Protein AF-A0A533WC39-F1 (afdb_monomer_lite)

Radius of gyration: 17.01 Å; chains: 1; bounding box: 55×24×44 Å

Foldseek 3Di:
DPPPPPPDQPDAAEAEDPDLQVVCCLQPVVDPHGFDWDWDDDPQWIKIWGQRDADVNHTYIYTYIGNDQAPDWDWDDDDPDIDIDRHHPVRDPVVVPD

Structure (mmCIF, N/CA/C/O backbone):
data_AF-A0A533WC39-F1
#
_entry.id   AF-A0A533WC39-F1
#
loop_
_atom_site.group_PDB
_atom_site.id
_atom_site.type_symbol
_atom_site.label_atom_id
_atom_site.label_alt_id
_a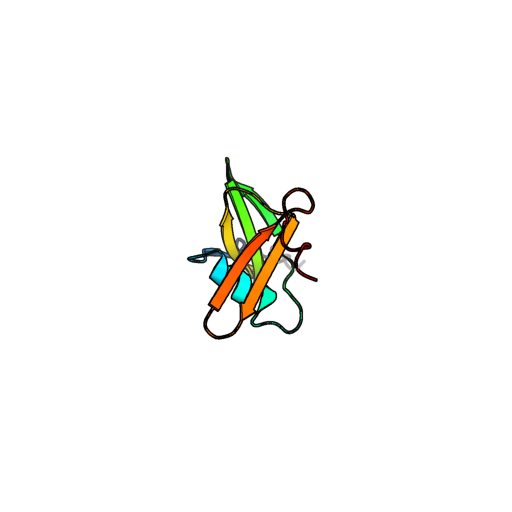tom_site.label_comp_id
_atom_site.label_asym_id
_atom_site.label_entity_id
_atom_site.label_seq_id
_atom_site.pdbx_PDB_ins_code
_atom_site.Cartn_x
_atom_site.Cartn_y
_atom_site.Cartn_z
_atom_site.occupancy
_atom_site.B_iso_or_equiv
_atom_site.auth_seq_id
_atom_site.auth_comp_id
_atom_site.auth_asym_id
_atom_site.auth_atom_id
_atom_site.pdbx_PDB_model_num
ATOM 1 N N . MET A 1 1 ? -40.196 7.089 23.923 1.00 53.56 1 MET A N 1
ATOM 2 C CA . MET A 1 1 ? -39.053 7.435 23.048 1.00 53.56 1 MET A CA 1
ATOM 3 C C . MET A 1 1 ? -38.438 6.140 22.539 1.00 53.56 1 MET A C 1
ATOM 5 O O . MET A 1 1 ? -38.132 5.302 23.383 1.00 53.56 1 MET A O 1
ATOM 9 N N . PRO A 1 2 ? -38.299 5.920 21.221 1.00 57.38 2 PRO A N 1
ATOM 10 C CA . PRO A 1 2 ? -37.581 4.749 20.729 1.00 57.38 2 PRO A CA 1
ATOM 11 C C . PRO A 1 2 ? -36.116 4.849 21.173 1.00 57.38 2 PRO A C 1
ATOM 13 O O . PRO A 1 2 ? -35.509 5.920 21.094 1.00 57.38 2 PRO A O 1
ATOM 16 N N . LYS A 1 3 ? -35.564 3.751 21.703 1.00 49.50 3 LYS A N 1
ATOM 17 C CA . LYS A 1 3 ? -34.140 3.668 22.041 1.00 49.50 3 LYS A CA 1
ATOM 18 C C . LYS A 1 3 ? -33.355 3.878 20.746 1.00 49.50 3 LYS A C 1
ATOM 20 O O . LYS A 1 3 ? -33.546 3.122 19.800 1.00 49.50 3 LYS A O 1
ATOM 25 N N . LYS A 1 4 ? -32.501 4.907 20.696 1.00 55.56 4 LYS A N 1
ATOM 26 C CA . LYS A 1 4 ? -31.504 5.041 19.628 1.00 55.56 4 LYS A CA 1
ATOM 27 C C . LYS A 1 4 ? -30.656 3.775 19.661 1.00 55.56 4 LYS A C 1
ATOM 29 O O . LYS A 1 4 ? -29.939 3.559 20.636 1.00 55.56 4 LYS A O 1
ATOM 34 N N . GLU A 1 5 ? -30.772 2.946 18.631 1.00 59.84 5 GLU A N 1
ATOM 35 C CA . GLU A 1 5 ? -29.825 1.869 18.375 1.00 59.84 5 GLU A CA 1
ATOM 36 C C . GLU A 1 5 ? -28.432 2.496 18.319 1.00 59.84 5 GLU A C 1
ATOM 38 O O . GLU A 1 5 ? -28.096 3.247 17.400 1.00 59.84 5 GLU A O 1
ATOM 43 N N . GLN A 1 6 ? -27.635 2.261 19.359 1.00 60.69 6 GLN A N 1
ATOM 44 C CA . GLN A 1 6 ? -26.213 2.543 19.301 1.00 60.69 6 GLN A CA 1
ATOM 45 C C . GLN A 1 6 ? -25.645 1.538 18.308 1.00 60.69 6 GLN A C 1
ATOM 47 O O . GLN A 1 6 ? -25.483 0.368 18.644 1.00 60.69 6 GLN A O 1
ATOM 52 N N . LYS A 1 7 ? -25.405 1.978 17.066 1.00 60.12 7 LYS A N 1
ATOM 53 C CA . LYS A 1 7 ? -24.643 1.190 16.097 1.00 60.12 7 LYS A CA 1
ATOM 54 C C . LYS A 1 7 ? -23.297 0.882 16.739 1.00 60.12 7 LYS A C 1
ATOM 56 O O . LYS A 1 7 ? -22.447 1.762 16.855 1.00 60.12 7 LYS A O 1
ATOM 61 N N . GLN A 1 8 ? -23.142 -0.350 17.207 1.00 53.69 8 GLN A N 1
ATOM 62 C CA . GLN A 1 8 ? -21.865 -0.876 17.643 1.00 53.69 8 GLN A CA 1
ATOM 63 C C . GLN A 1 8 ? -20.921 -0.714 16.454 1.00 53.69 8 GLN A C 1
ATOM 65 O O . GLN A 1 8 ? -21.198 -1.233 15.372 1.00 53.69 8 GLN A O 1
ATOM 70 N N . ILE A 1 9 ? -19.863 0.081 16.619 1.00 53.16 9 ILE A N 1
ATOM 71 C CA . ILE A 1 9 ? -18.831 0.208 15.595 1.00 53.16 9 ILE A CA 1
ATOM 72 C C . ILE A 1 9 ? -18.157 -1.163 15.548 1.00 53.16 9 ILE A C 1
ATOM 74 O O . ILE A 1 9 ? -17.305 -1.474 16.377 1.00 53.16 9 ILE A O 1
ATOM 78 N N . LEU A 1 10 ? -18.614 -2.022 14.637 1.00 57.94 10 LEU A N 1
ATOM 79 C CA . LEU A 1 10 ? -17.881 -3.213 14.235 1.00 57.94 10 LEU A CA 1
ATOM 80 C C . LEU A 1 10 ? -16.502 -2.719 13.807 1.00 57.94 10 LEU A C 1
ATOM 82 O O . LEU A 1 10 ? -16.405 -1.887 12.903 1.00 57.94 10 LEU A O 1
ATOM 86 N N . GLY A 1 11 ? -15.469 -3.140 14.540 1.00 68.75 11 GLY A N 1
ATOM 87 C CA . GLY A 1 11 ? -14.108 -2.651 14.351 1.00 68.75 11 GLY A CA 1
ATOM 88 C C . GLY A 1 11 ? -13.690 -2.734 12.886 1.00 68.75 11 GLY A C 1
ATOM 89 O O . GLY A 1 11 ? -14.051 -3.677 12.183 1.00 68.75 11 GLY A O 1
ATOM 90 N N . THR A 1 12 ? -12.956 -1.723 12.427 1.00 76.31 12 THR A N 1
ATOM 91 C CA . THR A 1 12 ? -12.417 -1.656 11.067 1.00 76.31 12 THR A CA 1
ATOM 92 C C . THR A 1 12 ? -11.700 -2.955 10.698 1.00 76.31 12 THR A C 1
ATOM 94 O O . THR A 1 12 ? -10.881 -3.453 11.474 1.00 76.31 12 THR A O 1
ATOM 97 N N . CYS A 1 13 ? -11.998 -3.503 9.519 1.00 88.69 13 CYS A N 1
ATOM 98 C CA . CYS A 1 13 ? -11.389 -4.742 9.051 1.00 88.69 13 CYS A CA 1
ATOM 99 C C . CYS A 1 13 ? -10.067 -4.440 8.340 1.00 88.69 13 CYS A C 1
ATOM 101 O O . CYS A 1 13 ? -10.002 -3.544 7.498 1.00 88.69 13 CYS A O 1
ATOM 103 N N . TYR A 1 14 ? -9.026 -5.205 8.666 1.00 91.44 14 TYR A N 1
ATOM 104 C CA . TYR A 1 14 ? -7.713 -5.095 8.041 1.00 91.44 14 TYR A CA 1
ATOM 105 C C . TYR A 1 14 ? -7.312 -6.432 7.428 1.00 91.44 14 TYR A C 1
ATOM 107 O O . TYR A 1 14 ? -7.301 -7.456 8.111 1.00 91.44 14 TYR A O 1
ATOM 115 N N . VAL A 1 15 ? -6.932 -6.405 6.156 1.00 95.06 15 VAL A N 1
ATOM 116 C CA . VAL A 1 15 ? -6.443 -7.563 5.408 1.00 95.06 15 VAL A CA 1
ATOM 117 C C . VAL A 1 15 ? -4.985 -7.317 5.046 1.00 95.06 15 VAL A C 1
ATOM 119 O O . VAL A 1 15 ? -4.663 -6.395 4.297 1.00 95.06 15 VAL A O 1
ATOM 122 N N . LYS A 1 16 ? -4.086 -8.132 5.600 1.00 96.56 16 LYS A N 1
ATOM 123 C CA . LYS A 1 16 ? -2.655 -8.030 5.312 1.00 96.56 16 LYS A CA 1
ATOM 124 C C . LYS A 1 16 ? -2.347 -8.648 3.953 1.00 96.56 16 LYS A C 1
ATOM 126 O O . LYS A 1 16 ? -2.670 -9.808 3.715 1.00 96.56 16 LYS A O 1
ATOM 131 N N . LEU A 1 17 ? -1.683 -7.884 3.098 1.00 97.25 17 LEU A N 1
ATOM 132 C CA . LEU A 1 17 ? -1.172 -8.330 1.809 1.00 97.25 17 LEU A CA 1
ATOM 133 C C . LEU A 1 17 ? 0.208 -8.980 1.969 1.00 97.25 17 LEU A C 1
ATOM 135 O O . LEU A 1 17 ? 0.977 -8.629 2.870 1.00 97.25 17 LEU A O 1
ATOM 139 N N . SER A 1 18 ? 0.531 -9.919 1.081 1.00 97.12 18 SER A N 1
ATOM 140 C CA . SER A 1 18 ? 1.815 -10.630 1.078 1.00 97.12 18 SER A CA 1
ATOM 141 C C . SER A 1 18 ? 2.992 -9.748 0.674 1.00 97.12 18 SER A C 1
ATOM 143 O O . SER A 1 18 ? 4.104 -9.958 1.157 1.00 97.12 18 SER A O 1
ATOM 145 N N . SER A 1 19 ? 2.767 -8.768 -0.202 1.00 97.00 19 SER A N 1
ATOM 146 C CA . SER A 1 19 ? 3.830 -7.936 -0.758 1.00 97.00 19 SER A CA 1
ATOM 147 C C . SER A 1 19 ? 3.374 -6.506 -1.055 1.00 97.00 19 SER A C 1
ATOM 149 O O . SER A 1 19 ? 2.184 -6.218 -1.192 1.00 97.00 19 SER A O 1
ATOM 151 N N . LEU A 1 20 ? 4.349 -5.606 -1.213 1.00 96.00 20 LEU A N 1
ATOM 152 C CA . LEU A 1 20 ? 4.104 -4.261 -1.732 1.00 96.00 20 LEU A CA 1
ATOM 153 C C . LEU A 1 20 ? 3.565 -4.299 -3.174 1.00 96.00 20 LEU A C 1
ATOM 155 O O . LEU A 1 20 ? 2.768 -3.443 -3.546 1.00 96.00 20 LEU A O 1
ATOM 159 N N . ALA A 1 21 ? 3.960 -5.301 -3.968 1.00 96.31 21 ALA A N 1
ATOM 160 C CA . ALA A 1 21 ? 3.464 -5.487 -5.328 1.00 96.31 21 ALA A CA 1
ATOM 161 C C . ALA A 1 21 ? 1.954 -5.761 -5.352 1.00 96.31 21 ALA A C 1
ATOM 163 O O . ALA A 1 21 ? 1.240 -5.161 -6.150 1.00 96.31 21 ALA A O 1
ATOM 164 N N . ASP A 1 22 ? 1.447 -6.572 -4.420 1.00 96.50 22 ASP A N 1
ATOM 165 C CA . ASP A 1 22 ? 0.004 -6.812 -4.286 1.00 96.50 22 ASP A CA 1
ATOM 166 C C . ASP A 1 22 ? -0.753 -5.520 -3.954 1.00 96.50 22 ASP A C 1
ATOM 168 O O . ASP A 1 22 ? -1.830 -5.279 -4.499 1.00 96.50 22 ASP A O 1
ATOM 172 N N . LEU A 1 23 ? -0.165 -4.657 -3.112 1.00 95.81 23 LEU A N 1
ATOM 173 C CA . LEU A 1 23 ? -0.739 -3.343 -2.820 1.00 95.81 23 LEU A CA 1
ATOM 174 C C . LEU A 1 23 ? -0.743 -2.457 -4.070 1.00 95.81 23 LEU A C 1
ATOM 176 O O . LEU A 1 23 ? -1.757 -1.831 -4.346 1.00 95.81 23 LEU A O 1
ATOM 180 N N . GLY A 1 24 ? 0.345 -2.445 -4.846 1.00 95.19 24 GLY A N 1
ATOM 181 C CA . GLY A 1 24 ? 0.441 -1.676 -6.090 1.00 95.19 24 GLY A CA 1
ATOM 182 C C . GLY A 1 24 ? -0.511 -2.148 -7.182 1.00 95.19 24 GLY A C 1
ATOM 183 O O . GLY A 1 24 ? -1.108 -1.324 -7.871 1.00 95.19 24 GLY A O 1
ATOM 184 N N . ARG A 1 25 ? -0.730 -3.458 -7.308 1.00 94.62 25 ARG A N 1
ATOM 185 C CA . ARG A 1 25 ? -1.742 -3.997 -8.224 1.00 94.62 25 ARG A CA 1
ATOM 186 C C . ARG A 1 25 ? -3.137 -3.534 -7.830 1.00 94.62 25 ARG A C 1
ATOM 188 O O . ARG A 1 25 ? -3.858 -3.016 -8.677 1.00 94.62 25 ARG A O 1
ATOM 195 N N . LEU A 1 26 ? -3.477 -3.666 -6.547 1.00 94.12 26 LEU A N 1
ATOM 196 C CA . LEU A 1 26 ? -4.762 -3.231 -6.008 1.00 94.1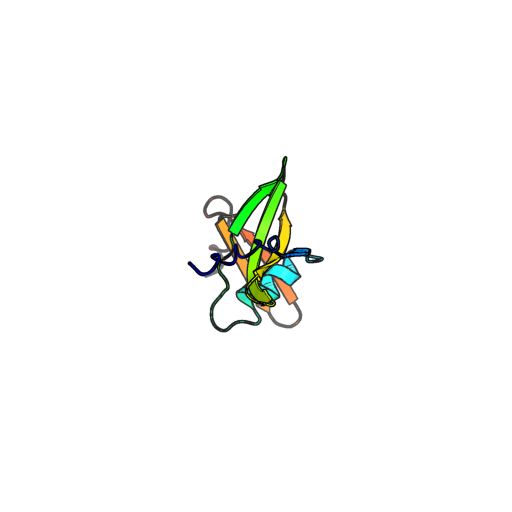2 26 LEU A CA 1
ATOM 197 C C . LEU A 1 26 ? -4.966 -1.720 -6.169 1.00 94.12 26 LEU A C 1
ATOM 199 O O . LEU A 1 26 ? -6.042 -1.293 -6.563 1.00 94.12 26 LEU A O 1
ATOM 203 N N . SER A 1 27 ? -3.952 -0.908 -5.860 1.00 93.12 27 SER A N 1
ATOM 204 C CA . SER A 1 27 ? -4.095 0.547 -5.826 1.00 93.12 27 SER A CA 1
ATOM 205 C C . SER A 1 27 ? -3.900 1.227 -7.170 1.00 93.12 27 SER A C 1
ATOM 207 O O . SER A 1 27 ? -4.429 2.314 -7.339 1.00 93.12 27 SER A O 1
ATOM 209 N N . CYS A 1 28 ? -3.107 0.666 -8.087 1.00 89.50 28 CYS A N 1
ATOM 210 C CA . CYS A 1 28 ? -2.698 1.345 -9.321 1.00 89.50 28 CYS A CA 1
ATOM 211 C C . CYS A 1 28 ? -3.041 0.566 -10.593 1.00 89.50 28 CYS A C 1
ATOM 213 O O . CYS A 1 28 ? -3.423 1.188 -11.578 1.00 89.50 28 CYS A O 1
ATOM 215 N N . ALA A 1 29 ? -2.863 -0.759 -10.607 1.00 87.25 29 ALA A N 1
ATOM 216 C CA . ALA A 1 29 ? -2.916 -1.534 -11.852 1.00 87.25 29 ALA A CA 1
ATOM 217 C C . ALA A 1 29 ? -4.330 -1.974 -12.248 1.00 87.25 29 ALA A C 1
ATOM 219 O O . ALA A 1 29 ? -4.652 -2.024 -13.433 1.00 87.25 29 ALA A O 1
ATOM 220 N N . LEU A 1 30 ? -5.156 -2.335 -11.265 1.00 82.50 30 LEU A N 1
ATOM 221 C CA . LEU A 1 30 ? -6.483 -2.909 -11.502 1.00 82.50 30 LEU A CA 1
ATOM 222 C C . LEU A 1 30 ? -7.592 -1.854 -11.587 1.00 82.50 30 LEU A C 1
ATOM 224 O O . LEU A 1 30 ? -8.686 -2.155 -12.059 1.00 82.50 30 LEU A O 1
ATOM 228 N N . GLU A 1 31 ? -7.306 -0.621 -11.172 1.00 79.50 31 GLU A N 1
ATOM 229 C CA . GLU A 1 31 ? -8.294 0.447 -11.060 1.00 79.50 31 GLU A CA 1
ATOM 230 C C . GLU A 1 31 ? -8.150 1.511 -12.144 1.00 79.50 31 GLU A C 1
ATOM 232 O O . GLU A 1 31 ? -7.057 1.845 -12.599 1.00 79.50 31 GLU A O 1
ATOM 237 N N . ARG A 1 32 ? -9.280 2.117 -12.524 1.00 80.00 32 ARG A N 1
ATOM 238 C CA . ARG A 1 32 ? -9.289 3.246 -13.474 1.00 80.00 32 ARG A CA 1
ATOM 239 C C . ARG A 1 32 ? -8.674 4.515 -12.887 1.00 80.00 32 ARG A C 1
ATOM 241 O O . ARG A 1 32 ? -8.148 5.335 -13.634 1.00 80.00 32 ARG A O 1
ATOM 248 N N . ALA A 1 33 ? -8.812 4.700 -11.577 1.00 84.31 33 ALA A N 1
ATOM 249 C CA . ALA A 1 33 ? -8.244 5.803 -10.820 1.00 84.31 33 ALA A CA 1
ATOM 250 C C . ALA A 1 33 ? -7.553 5.216 -9.585 1.00 84.31 33 ALA A C 1
ATOM 252 O O . ALA A 1 33 ? -8.178 4.401 -8.905 1.00 84.31 33 ALA A O 1
ATOM 253 N N . PRO A 1 34 ? -6.304 5.605 -9.278 1.00 86.12 34 PRO A N 1
ATOM 254 C CA . PRO A 1 34 ? -5.597 4.981 -8.178 1.00 86.12 34 PRO A CA 1
ATOM 255 C C . PRO A 1 34 ? -6.302 5.176 -6.834 1.00 86.12 34 PRO A C 1
ATOM 257 O O . PRO A 1 34 ? -6.763 6.282 -6.531 1.00 86.12 34 PRO A O 1
ATOM 260 N N . PHE A 1 35 ? -6.348 4.130 -6.007 1.00 91.25 35 PHE A N 1
ATOM 261 C CA . PHE A 1 35 ? -6.859 4.272 -4.646 1.00 91.25 35 PHE A CA 1
ATOM 262 C C . PHE A 1 35 ? -5.944 5.192 -3.828 1.00 91.25 35 PHE A C 1
ATOM 264 O O . PHE A 1 35 ? -4.718 5.050 -3.887 1.00 91.25 35 PHE A O 1
ATOM 271 N N . PRO A 1 36 ? -6.509 6.105 -3.017 1.00 91.81 36 PRO A N 1
ATOM 272 C CA . PRO A 1 36 ? -5.716 6.841 -2.051 1.00 91.81 36 PRO A CA 1
ATOM 273 C C . PRO A 1 36 ? -5.112 5.862 -1.042 1.00 91.81 36 PRO A C 1
ATOM 275 O O . PRO A 1 36 ? -5.794 4.982 -0.508 1.00 91.81 36 PRO A O 1
ATOM 278 N N . LEU A 1 37 ? -3.822 6.043 -0.774 1.00 94.69 37 LEU A N 1
ATOM 279 C CA . LEU A 1 37 ? -3.096 5.278 0.227 1.00 94.69 37 LEU A CA 1
ATOM 280 C C . LEU A 1 37 ? -2.902 6.118 1.481 1.00 94.69 37 LEU A C 1
ATOM 282 O O . LEU A 1 37 ? -2.543 7.294 1.416 1.00 94.69 37 LEU A O 1
ATOM 286 N N . PHE A 1 38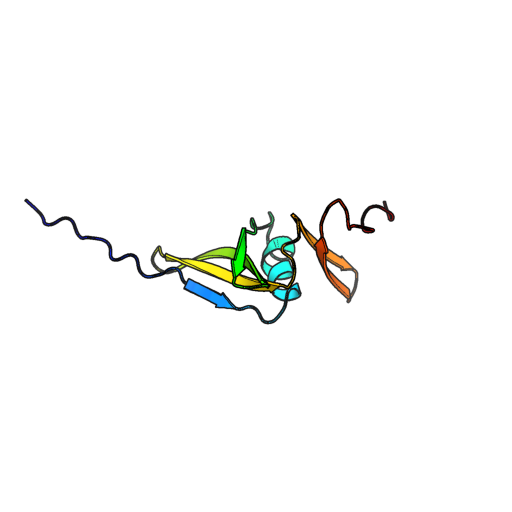 ? -3.095 5.482 2.629 1.00 93.31 38 PHE A N 1
ATOM 287 C CA . PHE A 1 38 ? -2.857 6.072 3.938 1.00 93.31 38 PHE A CA 1
ATOM 288 C C . PHE A 1 38 ? -1.692 5.359 4.610 1.00 93.31 38 PHE A C 1
ATOM 290 O O . PHE A 1 38 ? -1.622 4.130 4.604 1.00 93.31 38 PHE A O 1
ATOM 297 N N . ALA A 1 39 ? -0.790 6.135 5.206 1.00 94.12 39 ALA A N 1
ATOM 298 C CA . ALA A 1 39 ? 0.332 5.618 5.971 1.00 94.12 39 ALA A CA 1
ATOM 299 C C . ALA A 1 39 ? 0.135 5.913 7.460 1.00 94.12 39 ALA A C 1
ATOM 301 O O . ALA A 1 39 ? -0.013 7.068 7.858 1.00 94.12 39 ALA A O 1
ATOM 302 N N . PHE A 1 40 ? 0.191 4.873 8.286 1.00 91.75 40 PHE A N 1
ATOM 303 C CA . PHE A 1 40 ? 0.102 4.974 9.742 1.00 91.75 40 PHE A CA 1
ATOM 304 C C . PHE A 1 40 ? 1.392 4.455 10.363 1.00 91.75 40 PHE A C 1
ATOM 306 O O . PHE A 1 40 ? 1.921 3.436 9.924 1.00 91.75 40 PHE A O 1
ATOM 313 N N . LYS A 1 41 ? 1.916 5.137 11.381 1.00 93.88 41 LYS A N 1
ATOM 314 C CA . LYS A 1 41 ? 3.090 4.645 12.108 1.00 93.88 41 LYS A CA 1
ATOM 315 C C . LYS A 1 41 ? 2.673 3.505 13.043 1.00 93.88 41 LYS A C 1
ATOM 317 O O . LYS A 1 41 ? 1.752 3.682 13.831 1.00 93.88 41 LYS A O 1
ATOM 322 N N . GLU A 1 42 ? 3.372 2.377 12.970 1.00 89.31 42 GLU A N 1
ATOM 323 C CA . GLU A 1 42 ? 3.148 1.179 13.789 1.00 89.31 42 GLU A CA 1
ATOM 324 C C . GLU A 1 42 ? 4.505 0.708 14.338 1.00 89.31 42 GLU A C 1
ATOM 326 O O . GLU A 1 42 ? 5.292 0.048 13.649 1.00 89.31 42 GLU A O 1
ATOM 331 N N . GLY A 1 43 ? 4.820 1.128 15.566 1.00 91.50 43 GLY A N 1
ATOM 332 C CA . GLY A 1 43 ? 6.161 0.985 16.137 1.00 91.50 43 GLY A CA 1
ATOM 333 C C . GLY A 1 43 ? 7.217 1.712 15.295 1.00 91.50 43 GLY A C 1
ATOM 334 O O . GLY A 1 43 ? 7.096 2.912 15.032 1.00 91.50 43 GLY A O 1
ATOM 335 N N . ASP A 1 44 ? 8.236 0.970 14.858 1.00 93.94 44 ASP A N 1
ATOM 336 C CA . ASP A 1 44 ? 9.316 1.469 13.991 1.00 93.94 44 ASP A CA 1
ATOM 337 C C . ASP A 1 44 ? 9.011 1.342 12.490 1.00 93.94 44 ASP A C 1
ATOM 339 O O . ASP A 1 44 ? 9.817 1.749 11.653 1.00 93.94 44 ASP A O 1
ATOM 343 N N . ASN A 1 45 ? 7.868 0.753 12.135 1.00 94.31 45 ASN A N 1
ATOM 344 C CA . ASN A 1 45 ? 7.442 0.566 10.754 1.00 94.31 45 ASN A CA 1
ATOM 345 C C . ASN A 1 45 ? 6.254 1.485 10.427 1.00 94.31 45 ASN A C 1
ATOM 347 O O . ASN A 1 45 ? 5.693 2.177 11.280 1.00 94.31 45 ASN A O 1
ATOM 351 N N . PHE A 1 46 ? 5.850 1.458 9.164 1.00 95.69 46 PHE A N 1
ATOM 352 C CA . PHE A 1 46 ? 4.644 2.090 8.662 1.00 95.69 46 PHE A CA 1
ATOM 353 C C . PHE A 1 46 ? 3.703 1.034 8.107 1.00 95.69 46 PHE A C 1
ATOM 355 O O . PHE A 1 46 ? 4.126 0.126 7.400 1.00 95.69 46 PHE A O 1
ATOM 362 N N . ARG A 1 47 ? 2.414 1.184 8.374 1.00 95.69 47 ARG A N 1
ATOM 363 C CA . ARG A 1 47 ? 1.353 0.453 7.697 1.00 95.69 47 ARG A CA 1
ATOM 364 C C . ARG A 1 47 ? 0.825 1.303 6.557 1.00 95.69 47 ARG A C 1
ATOM 366 O O . ARG A 1 47 ? 0.284 2.376 6.814 1.00 95.69 47 ARG A O 1
ATOM 373 N N . ILE A 1 48 ? 0.972 0.823 5.329 1.00 96.44 48 ILE A N 1
ATOM 374 C CA . ILE A 1 48 ? 0.454 1.477 4.124 1.00 96.44 48 ILE A CA 1
ATOM 375 C C . ILE A 1 48 ? -0.808 0.743 3.711 1.00 96.44 48 ILE A C 1
ATOM 377 O O . ILE A 1 48 ? -0.762 -0.473 3.532 1.00 96.44 48 ILE A O 1
ATOM 381 N N . ALA A 1 49 ? -1.927 1.453 3.607 1.00 95.75 49 ALA A N 1
ATOM 382 C CA . ALA A 1 49 ? -3.226 0.832 3.404 1.00 95.75 49 ALA A CA 1
ATOM 383 C C . ALA A 1 49 ? -4.079 1.558 2.363 1.00 95.75 49 ALA A C 1
ATOM 385 O O . ALA A 1 49 ? -4.133 2.788 2.346 1.00 95.75 49 ALA A O 1
ATOM 386 N N . ALA A 1 50 ? -4.793 0.776 1.557 1.00 95.25 50 ALA A N 1
ATOM 387 C CA . ALA A 1 50 ? -5.879 1.231 0.700 1.00 95.25 50 ALA A CA 1
ATOM 388 C C . ALA A 1 50 ? -7.214 0.831 1.333 1.00 95.25 50 ALA A C 1
ATOM 390 O O . ALA A 1 50 ? -7.395 -0.328 1.718 1.00 95.25 50 ALA A O 1
ATOM 391 N N . GLN A 1 51 ? -8.164 1.763 1.406 1.00 93.31 51 GLN A N 1
ATOM 392 C CA . GLN A 1 51 ? -9.561 1.394 1.618 1.00 93.31 51 GLN A CA 1
ATOM 393 C C . GLN A 1 51 ? -10.159 1.036 0.256 1.00 93.31 51 GLN A C 1
ATOM 395 O O . GLN A 1 51 ? -10.352 1.927 -0.567 1.00 93.31 51 GLN A O 1
ATOM 400 N N . ALA A 1 52 ? -10.445 -0.245 0.029 1.00 88.38 52 ALA A N 1
ATOM 401 C CA . ALA A 1 52 ? -10.952 -0.713 -1.264 1.00 88.38 52 ALA A CA 1
ATOM 402 C C . ALA A 1 52 ? -12.456 -1.029 -1.247 1.00 88.38 52 ALA A C 1
ATOM 404 O O . ALA A 1 52 ? -13.101 -0.935 -2.284 1.00 88.38 52 ALA A O 1
ATOM 405 N N . ASP A 1 53 ? -13.026 -1.387 -0.087 1.00 86.81 53 ASP A N 1
ATOM 406 C CA . ASP A 1 53 ? -14.411 -1.870 -0.020 1.00 86.81 53 ASP A CA 1
ATOM 407 C C . ASP A 1 53 ? -15.093 -1.593 1.337 1.00 86.81 53 ASP A C 1
ATOM 409 O O . ASP A 1 53 ? -14.461 -1.170 2.314 1.00 86.81 53 ASP A O 1
ATOM 413 N N . LEU A 1 54 ? -16.402 -1.847 1.391 1.00 90.00 54 LEU A N 1
ATOM 414 C CA . LEU A 1 54 ? -17.252 -1.847 2.574 1.00 90.00 54 LEU A CA 1
ATOM 415 C C . LEU A 1 54 ? -17.907 -3.226 2.743 1.00 90.00 54 LEU A C 1
ATOM 417 O O . LEU A 1 54 ? -18.697 -3.655 1.908 1.00 90.00 54 LEU A O 1
ATOM 421 N N . PHE A 1 55 ? -17.705 -3.874 3.888 1.00 85.19 55 PHE A N 1
ATOM 422 C CA . PHE A 1 55 ? -18.449 -5.078 4.258 1.00 85.19 55 PHE A CA 1
ATOM 423 C C . PHE A 1 55 ? -19.462 -4.759 5.351 1.00 85.19 55 PHE A C 1
ATOM 425 O O . PHE A 1 55 ? -19.092 -4.355 6.451 1.00 85.19 55 PHE A O 1
ATOM 432 N N . MET A 1 56 ? -20.756 -4.902 5.046 1.00 88.62 56 MET A N 1
ATOM 433 C CA . MET A 1 56 ? -21.857 -4.556 5.963 1.00 88.62 56 MET A CA 1
ATOM 434 C C . MET A 1 56 ? -21.775 -3.112 6.505 1.00 88.62 56 MET A C 1
ATOM 436 O O . MET A 1 56 ? -22.196 -2.823 7.623 1.00 88.62 56 MET A O 1
ATOM 440 N N . GLY A 1 57 ? -21.229 -2.190 5.703 1.00 86.38 57 GLY A N 1
ATOM 441 C CA . GLY A 1 57 ? -21.006 -0.792 6.086 1.00 86.38 57 GLY A CA 1
ATOM 442 C C . GLY A 1 57 ? -19.722 -0.537 6.887 1.00 86.38 57 GLY A C 1
ATOM 443 O O . GLY A 1 57 ? -19.446 0.616 7.212 1.00 86.38 57 GLY A O 1
ATOM 444 N N . THR A 1 58 ? -18.926 -1.570 7.171 1.00 87.75 58 THR A N 1
ATOM 445 C CA . THR A 1 58 ? -17.604 -1.451 7.795 1.00 87.75 58 THR A CA 1
ATOM 446 C C . THR A 1 58 ? -16.514 -1.384 6.721 1.00 87.75 58 THR A C 1
ATOM 448 O O . THR A 1 58 ? -16.452 -2.278 5.875 1.00 87.75 58 THR A O 1
ATOM 451 N N . PRO A 1 59 ? -15.625 -0.375 6.741 1.00 90.69 59 PRO A N 1
ATOM 452 C CA . PRO A 1 59 ? -14.507 -0.301 5.806 1.00 90.69 59 PRO A CA 1
ATOM 453 C C . PRO A 1 59 ? -13.539 -1.480 5.923 1.00 90.69 59 PRO A C 1
ATOM 455 O O . PRO A 1 59 ? -13.157 -1.872 7.032 1.00 90.69 59 PRO A O 1
ATOM 458 N N . ILE A 1 60 ? -13.108 -1.991 4.768 1.00 92.62 60 ILE A N 1
ATOM 459 C CA . ILE A 1 60 ? -12.021 -2.962 4.650 1.00 92.62 60 ILE A CA 1
ATOM 460 C C . ILE A 1 60 ? -10.774 -2.248 4.132 1.00 92.62 60 ILE A C 1
ATOM 462 O O . ILE A 1 60 ? -10.763 -1.687 3.033 1.00 92.62 60 ILE A O 1
ATOM 466 N N . PHE A 1 61 ? -9.710 -2.310 4.928 1.00 94.00 61 PHE A N 1
ATOM 467 C CA . PHE A 1 61 ? -8.390 -1.813 4.571 1.00 94.00 61 PHE A CA 1
ATOM 468 C C . PHE A 1 61 ? -7.472 -2.968 4.187 1.00 94.00 61 PHE A C 1
ATOM 470 O O . PHE A 1 61 ? -7.194 -3.851 4.998 1.00 94.00 61 PHE A O 1
ATOM 477 N N . TYR A 1 62 ? -6.944 -2.926 2.971 1.00 95.75 62 TYR A N 1
ATOM 478 C CA . TYR A 1 62 ? -5.889 -3.829 2.524 1.00 95.75 62 TYR A CA 1
ATOM 479 C C . TYR A 1 62 ? -4.548 -3.153 2.754 1.00 95.75 62 TYR A C 1
ATOM 481 O O . TYR A 1 62 ? -4.375 -2.001 2.354 1.00 95.75 62 TYR A O 1
ATOM 489 N N . TYR A 1 63 ? -3.617 -3.828 3.426 1.00 96.06 63 TYR A N 1
ATOM 490 C CA . TYR A 1 63 ? -2.406 -3.169 3.905 1.00 96.06 63 TYR A CA 1
ATOM 491 C C . TYR A 1 63 ? -1.127 -3.986 3.753 1.00 96.06 63 TYR A C 1
ATOM 493 O O . TYR A 1 63 ? -1.140 -5.215 3.761 1.00 96.06 63 TYR A O 1
ATOM 501 N N . PHE A 1 64 ? -0.004 -3.273 3.711 1.00 97.00 64 PHE A N 1
ATOM 502 C CA . PHE A 1 64 ? 1.347 -3.819 3.780 1.00 97.00 64 PHE A CA 1
ATOM 503 C C . PHE A 1 64 ? 2.169 -3.055 4.831 1.00 97.00 64 PHE A C 1
ATOM 505 O O . PHE A 1 64 ? 2.055 -1.834 4.948 1.00 97.00 64 PHE A O 1
ATOM 512 N N . ASP A 1 65 ? 2.985 -3.766 5.615 1.00 96.31 65 ASP A N 1
ATOM 513 C CA . ASP A 1 65 ? 3.888 -3.139 6.588 1.00 96.31 65 ASP A CA 1
ATOM 514 C C . ASP A 1 65 ? 5.239 -2.844 5.906 1.00 96.31 65 ASP A C 1
ATOM 516 O O . ASP A 1 65 ? 5.910 -3.750 5.413 1.00 96.31 65 ASP A O 1
ATOM 520 N N . ALA A 1 66 ? 5.658 -1.581 5.894 1.00 94.94 66 ALA A N 1
ATOM 521 C CA . ALA A 1 66 ? 6.865 -1.085 5.246 1.00 94.94 66 ALA A CA 1
ATOM 522 C C . ALA A 1 66 ? 7.806 -0.396 6.246 1.00 94.94 66 ALA A C 1
ATOM 524 O O . ALA A 1 66 ? 7.388 0.137 7.270 1.00 94.94 66 ALA A O 1
ATOM 525 N N . LYS A 1 67 ? 9.108 -0.361 5.942 1.00 94.00 67 LYS A N 1
ATOM 526 C CA . LYS A 1 67 ? 10.109 0.344 6.771 1.00 94.00 67 LYS A CA 1
ATOM 527 C C . LYS A 1 67 ? 10.034 1.866 6.645 1.00 94.00 67 LYS A C 1
ATOM 529 O O . LYS A 1 67 ? 10.477 2.588 7.530 1.00 94.00 67 LYS A O 1
ATOM 534 N N . THR A 1 68 ? 9.483 2.352 5.542 1.00 90.50 68 THR A N 1
ATOM 535 C CA . THR A 1 68 ? 9.299 3.772 5.237 1.00 90.50 68 THR A CA 1
ATOM 536 C C . THR A 1 68 ? 7.895 3.967 4.699 1.00 90.50 68 THR A C 1
ATOM 538 O O . THR A 1 68 ? 7.378 3.063 4.048 1.00 90.50 68 THR A O 1
ATOM 541 N N . ASN A 1 69 ? 7.298 5.138 4.905 1.00 87.88 69 ASN A N 1
ATOM 542 C CA . ASN A 1 69 ? 6.019 5.450 4.276 1.00 87.88 69 ASN A CA 1
ATOM 543 C C . ASN A 1 69 ? 6.144 5.681 2.767 1.00 87.88 69 ASN A C 1
ATOM 545 O O . ASN A 1 69 ? 5.294 5.207 2.025 1.00 87.88 69 ASN A O 1
ATOM 549 N N . GLY A 1 70 ? 7.192 6.382 2.320 1.00 83.75 70 GLY A N 1
ATOM 550 C CA . GLY A 1 70 ? 7.162 7.020 1.003 1.00 83.75 70 GLY A CA 1
ATOM 551 C C . GLY A 1 70 ? 6.047 8.074 0.929 1.00 83.75 70 GLY A C 1
ATOM 552 O O . GLY A 1 70 ? 5.092 8.064 1.705 1.00 83.75 70 GLY A O 1
ATOM 553 N N . GLU A 1 71 ? 6.174 9.023 0.015 1.00 87.94 71 GLU A N 1
ATOM 554 C CA . GLU A 1 71 ? 5.100 9.972 -0.310 1.00 87.94 71 GLU A CA 1
ATOM 555 C C . GLU A 1 71 ? 4.243 9.475 -1.475 1.00 87.94 71 GLU A C 1
ATOM 557 O O . GLU A 1 71 ? 3.079 9.848 -1.586 1.00 87.94 71 GLU A O 1
ATOM 562 N N . PHE A 1 72 ? 4.797 8.597 -2.314 1.00 90.44 72 PHE A N 1
ATOM 563 C CA . PHE A 1 72 ? 4.112 8.023 -3.463 1.00 90.44 72 PHE A CA 1
ATOM 564 C C . PHE A 1 72 ? 4.345 6.517 -3.541 1.00 90.44 72 PHE A C 1
ATOM 566 O O . PHE A 1 72 ? 5.407 6.014 -3.166 1.00 90.44 72 PHE A O 1
ATOM 573 N N . LEU A 1 73 ? 3.363 5.803 -4.091 1.00 92.69 73 LEU A N 1
ATOM 574 C CA . LEU A 1 73 ? 3.554 4.446 -4.583 1.00 92.69 73 LEU A CA 1
ATOM 575 C C . LEU A 1 73 ? 3.739 4.512 -6.099 1.00 92.69 73 LEU A C 1
ATOM 577 O O . LEU A 1 73 ? 2.807 4.834 -6.832 1.00 92.69 73 LEU A O 1
ATOM 581 N N . ALA A 1 74 ? 4.952 4.230 -6.561 1.00 91.62 74 ALA A N 1
ATOM 582 C CA . ALA A 1 74 ? 5.240 4.079 -7.976 1.00 91.62 74 ALA A CA 1
ATOM 583 C C . ALA A 1 74 ? 4.938 2.640 -8.392 1.00 91.62 74 ALA A C 1
ATOM 585 O O . ALA A 1 74 ? 5.417 1.695 -7.761 1.00 91.62 74 ALA A O 1
ATOM 586 N N . TYR A 1 75 ? 4.166 2.492 -9.463 1.00 92.38 75 TYR A N 1
ATOM 587 C CA . TYR A 1 75 ? 3.863 1.214 -10.088 1.00 92.38 75 TYR A CA 1
ATOM 588 C C . TYR A 1 75 ? 4.209 1.294 -11.572 1.00 92.38 75 TYR A C 1
ATOM 590 O O . TYR A 1 75 ? 3.809 2.240 -12.255 1.00 92.38 75 TYR A O 1
ATOM 598 N N . ARG A 1 76 ? 4.926 0.292 -12.080 1.00 91.38 76 ARG A N 1
ATOM 599 C CA . ARG 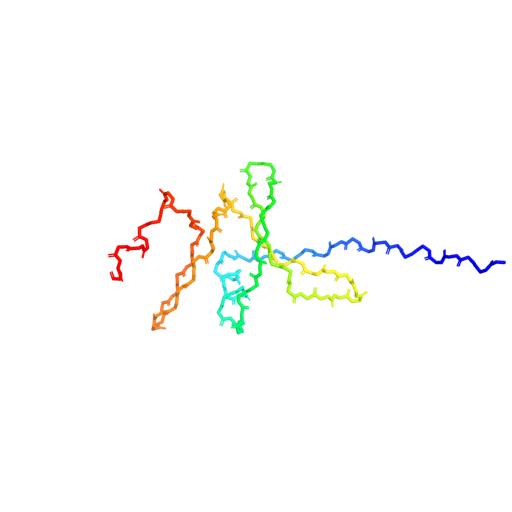A 1 76 ? 5.219 0.140 -13.504 1.00 91.38 76 ARG A CA 1
ATOM 600 C C . ARG A 1 76 ? 5.098 -1.322 -13.904 1.00 91.38 76 ARG A C 1
ATOM 602 O O . ARG A 1 76 ? 5.681 -2.192 -13.266 1.00 91.38 76 ARG A O 1
ATOM 609 N N . SER A 1 77 ? 4.411 -1.572 -15.012 1.00 90.50 77 SER A N 1
ATOM 610 C CA . SER A 1 77 ? 4.424 -2.863 -15.697 1.00 90.50 77 SER A CA 1
ATOM 611 C C . SER A 1 77 ? 4.956 -2.666 -17.114 1.00 90.50 77 SER A C 1
ATOM 613 O O . SER A 1 77 ? 4.575 -1.715 -17.799 1.00 90.50 77 SER A O 1
ATOM 615 N N . TYR A 1 78 ? 5.881 -3.527 -17.530 1.00 90.88 78 TYR A N 1
ATOM 616 C CA . TYR A 1 78 ? 6.461 -3.516 -18.867 1.00 90.88 78 TYR A CA 1
ATOM 617 C C . TYR A 1 78 ? 6.801 -4.943 -19.299 1.00 90.88 78 TYR A C 1
ATOM 619 O O . TYR A 1 78 ? 7.634 -5.609 -18.680 1.00 90.88 78 TYR A O 1
ATOM 627 N N . GLY A 1 79 ? 6.164 -5.405 -20.378 1.00 91.06 79 GLY A N 1
ATOM 628 C CA . GLY A 1 79 ? 6.293 -6.784 -20.844 1.00 91.06 79 GLY A CA 1
ATOM 629 C C . GLY A 1 79 ? 5.871 -7.771 -19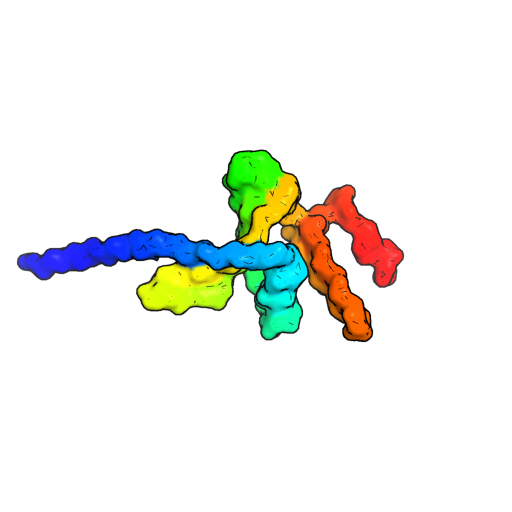.755 1.00 91.06 79 GLY A C 1
ATOM 630 O O . GLY A 1 79 ? 4.762 -7.690 -19.239 1.00 91.06 79 GLY A O 1
ATOM 631 N N . GLU A 1 80 ? 6.778 -8.673 -19.389 1.00 91.19 80 GLU A N 1
ATOM 632 C CA . GLU A 1 80 ? 6.578 -9.664 -18.319 1.00 91.19 80 GLU A CA 1
ATOM 633 C C . GLU A 1 80 ? 7.080 -9.183 -16.945 1.00 91.19 80 GLU A C 1
ATOM 635 O O . GLU A 1 80 ? 7.041 -9.929 -15.969 1.00 91.19 80 GLU A O 1
ATOM 640 N N . SER A 1 81 ? 7.587 -7.949 -16.854 1.00 90.31 81 SER A N 1
ATOM 641 C CA . SER A 1 81 ? 8.148 -7.386 -15.624 1.00 90.31 81 SER A CA 1
ATOM 642 C C . SER A 1 81 ? 7.185 -6.424 -14.935 1.00 90.31 81 SER A C 1
ATOM 644 O O . SER A 1 81 ? 6.471 -5.645 -15.572 1.00 90.31 81 SER A O 1
ATOM 646 N N . GLU A 1 82 ? 7.225 -6.442 -13.606 1.00 93.62 82 GLU A N 1
ATOM 647 C CA . GLU A 1 82 ? 6.490 -5.531 -12.736 1.00 93.62 82 GLU A CA 1
ATOM 648 C C . GLU A 1 82 ? 7.438 -4.949 -11.686 1.00 93.62 82 GLU A C 1
ATOM 650 O O . GLU A 1 82 ? 8.232 -5.668 -11.078 1.00 93.62 82 GLU A O 1
ATOM 655 N N . GLU A 1 83 ? 7.343 -3.641 -11.472 1.00 94.44 83 GLU A N 1
ATOM 656 C CA . GLU A 1 83 ? 8.130 -2.906 -10.492 1.00 94.44 83 GLU A CA 1
ATOM 657 C C . GLU A 1 83 ? 7.212 -2.043 -9.627 1.00 94.44 83 GLU A C 1
ATOM 659 O O . GLU A 1 83 ? 6.384 -1.280 -10.133 1.00 94.44 83 GLU A O 1
ATOM 664 N N . VAL A 1 84 ? 7.382 -2.160 -8.308 1.00 94.50 84 VAL A N 1
ATOM 665 C CA . VAL A 1 84 ? 6.638 -1.380 -7.318 1.00 94.50 84 VAL A CA 1
ATOM 666 C C . VAL A 1 84 ? 7.587 -0.836 -6.265 1.00 94.50 84 VAL A C 1
ATOM 668 O O . VAL A 1 84 ? 8.381 -1.580 -5.688 1.00 94.50 84 VAL A O 1
ATOM 671 N N . GLN A 1 85 ? 7.477 0.460 -5.980 1.00 94.19 85 GLN A N 1
ATOM 672 C CA . GLN A 1 85 ? 8.332 1.130 -5.008 1.00 94.19 85 GLN A CA 1
ATOM 673 C C . GLN A 1 85 ? 7.580 2.222 -4.239 1.00 94.19 85 GLN A C 1
ATOM 675 O O . GLN A 1 85 ? 6.845 3.018 -4.817 1.00 94.19 85 GLN A O 1
ATOM 680 N N . LEU A 1 86 ? 7.845 2.313 -2.931 1.00 93.69 86 LEU A N 1
ATOM 681 C CA . LEU A 1 86 ? 7.534 3.506 -2.141 1.00 93.69 86 LEU A CA 1
ATOM 682 C C . LEU A 1 86 ? 8.614 4.563 -2.384 1.00 93.69 86 LEU A C 1
ATOM 684 O O . LEU A 1 86 ? 9.799 4.325 -2.128 1.00 93.69 86 LEU A O 1
ATOM 688 N N . SER A 1 87 ? 8.215 5.719 -2.902 1.00 88.81 87 SER A N 1
ATOM 689 C CA . SER A 1 87 ? 9.121 6.772 -3.345 1.00 88.81 87 SER A CA 1
ATOM 690 C C . SER A 1 87 ? 8.852 8.089 -2.617 1.00 88.81 87 SER A C 1
ATOM 692 O O . SER A 1 87 ? 7.746 8.364 -2.161 1.00 88.81 87 SER A O 1
ATOM 694 N N . SER A 1 88 ? 9.896 8.901 -2.488 1.00 83.19 88 SER A N 1
ATOM 695 C CA . SER A 1 88 ? 9.840 10.268 -1.957 1.00 83.19 88 SER A CA 1
ATOM 696 C C . SER A 1 88 ? 10.504 11.200 -2.968 1.00 83.19 88 SER A C 1
ATOM 698 O O . SER A 1 88 ? 11.471 10.766 -3.609 1.00 83.19 88 SER A O 1
ATOM 700 N N . PRO A 1 89 ? 10.083 12.470 -3.120 1.00 68.81 89 PRO A N 1
ATOM 701 C CA . PRO A 1 89 ? 10.702 13.418 -4.046 1.00 68.81 89 PRO A CA 1
ATOM 702 C C . PRO A 1 89 ? 12.215 13.546 -3.843 1.00 68.81 89 PRO A C 1
ATOM 704 O O . PRO A 1 89 ? 12.960 13.665 -4.805 1.00 68.81 89 PRO A O 1
ATOM 707 N N . SER A 1 90 ? 12.690 13.423 -2.601 1.00 65.19 90 SER A N 1
ATOM 708 C CA . SER A 1 90 ? 14.114 13.490 -2.243 1.00 65.19 90 SER A CA 1
ATOM 709 C C . SER A 1 90 ? 14.917 12.206 -2.507 1.00 65.19 90 SER A C 1
ATOM 711 O O . SER A 1 90 ? 16.136 12.212 -2.356 1.00 65.19 90 SER A O 1
ATOM 713 N N . ARG A 1 91 ? 14.263 11.091 -2.866 1.00 54.75 91 ARG A N 1
ATOM 714 C CA . ARG A 1 91 ? 14.881 9.756 -3.031 1.00 54.75 91 ARG A CA 1
ATOM 715 C C . ARG A 1 91 ? 14.603 9.102 -4.388 1.00 54.75 91 ARG A C 1
ATOM 717 O O . ARG A 1 91 ? 14.982 7.952 -4.597 1.00 54.75 91 ARG A O 1
ATOM 724 N N . SER A 1 92 ? 13.937 9.800 -5.304 1.00 51.19 92 SER A N 1
ATOM 725 C CA . SER A 1 92 ? 13.471 9.206 -6.560 1.00 51.19 92 SER A CA 1
ATOM 726 C C . SER A 1 92 ? 14.428 9.492 -7.717 1.00 51.19 92 SER A C 1
ATOM 728 O O . SER A 1 92 ? 14.451 10.603 -8.231 1.00 51.19 92 SER A O 1
ATOM 730 N N 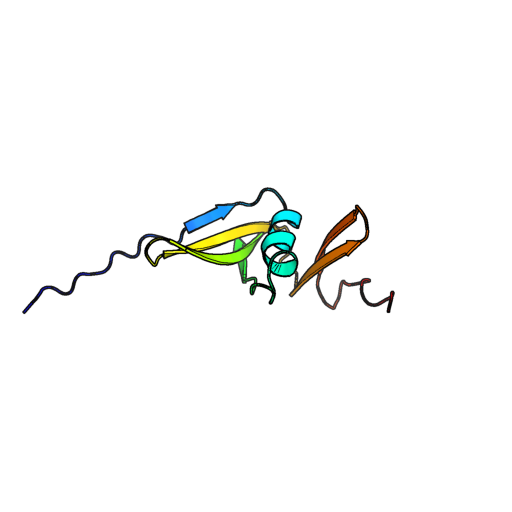. LYS A 1 93 ? 15.143 8.457 -8.183 1.00 52.97 93 LYS A N 1
ATOM 731 C CA . LYS A 1 93 ? 15.811 8.421 -9.504 1.00 52.97 93 LYS A CA 1
ATOM 732 C C . LYS A 1 93 ? 14.845 8.190 -10.677 1.00 52.97 93 LYS A C 1
ATOM 734 O O . LYS A 1 93 ? 15.252 8.219 -11.829 1.00 52.97 93 LYS A O 1
ATOM 739 N N . ILE A 1 94 ? 13.560 7.964 -10.395 1.00 51.47 94 ILE A N 1
ATOM 740 C CA . ILE A 1 94 ? 12.537 7.630 -11.403 1.00 51.47 94 ILE A CA 1
ATOM 741 C C . ILE A 1 94 ? 12.307 8.784 -12.400 1.00 51.47 94 ILE A C 1
ATOM 743 O O . ILE A 1 94 ? 11.836 8.555 -13.509 1.00 51.47 94 ILE A O 1
ATOM 747 N N . TRP A 1 95 ? 12.704 10.010 -12.052 1.00 44.47 95 TRP A N 1
ATOM 748 C CA . TRP A 1 95 ? 12.586 11.180 -12.925 1.00 44.47 95 TRP A CA 1
ATOM 749 C C . TRP A 1 95 ? 13.731 11.339 -13.941 1.00 44.47 95 TRP A C 1
ATOM 751 O O . TRP A 1 95 ? 13.660 12.243 -14.762 1.00 44.47 95 TRP A O 1
ATOM 761 N N . GLU A 1 96 ? 14.766 10.487 -13.928 1.00 40.16 96 GLU A N 1
ATOM 762 C CA . GLU A 1 96 ? 15.897 10.576 -14.877 1.00 40.16 96 GLU A CA 1
ATOM 763 C C . GLU A 1 96 ? 15.654 9.847 -16.217 1.00 40.16 96 GLU A C 1
ATOM 765 O O . GLU A 1 96 ? 16.569 9.752 -17.032 1.00 40.16 96 GLU A O 1
ATOM 770 N N . VAL A 1 97 ? 14.450 9.313 -16.468 1.00 41.47 97 VAL A N 1
ATOM 771 C CA . VAL A 1 97 ? 14.147 8.534 -17.691 1.00 41.47 97 VAL A CA 1
ATOM 772 C C . VAL A 1 97 ? 12.885 9.023 -18.418 1.00 41.47 97 VAL A C 1
ATOM 774 O O . VAL A 1 97 ? 12.148 8.225 -18.997 1.00 41.47 97 VAL A O 1
ATOM 777 N N . TRP A 1 98 ? 12.646 10.335 -18.400 1.00 40.25 98 TRP A N 1
ATOM 778 C CA . TRP A 1 98 ? 11.711 11.005 -19.312 1.00 40.25 98 TRP A CA 1
ATOM 779 C C . TRP A 1 98 ? 12.451 12.027 -20.166 1.00 40.25 98 TRP A C 1
ATOM 781 O O . TRP A 1 98 ? 13.275 12.774 -19.593 1.00 40.25 98 TRP A O 1
#

Sequence (98 aa):
MPKKEQKQILGTCYVKLSSLADLGRLSCALERAPFPLFAFKEGDNFRIAAQADLFMGTPIFYYFDAKTNGEFLAYRSYGESEEVQLSSPSRSKIWEVW

pLDDT: mean 83.6, std 16.23, range [40.16, 97.25]

Secondary structure (DSSP, 8-state):
----------PPEEEE-S-HHHHHIIIIISSSSPPPEEEEEETTEEEEEEEEEEETTEEEEEEEEESS--SEEEEEEETTEEEEEEE-TTT-GGGGG-